Protein AF-A0A2L2Z3N0-F1 (afdb_monomer)

Mean predicted aligned error: 20.3 Å

Radius of gyration: 31.21 Å; Cα contacts (8 Å, |Δi|>4): 22; chains: 1; bounding box: 72×67×54 Å

Organism: Parasteatoda tepidariorum (NCBI:txid114398)

Solvent-accessible surface area (backbone atoms only — not comparable to full-atom values): 7696 Å² total; per-residue (Å²): 135,85,81,82,74,94,76,74,84,79,90,73,79,87,69,79,79,76,77,76,74,84,74,87,74,87,84,87,86,77,82,77,71,84,67,74,69,73,74,76,87,56,56,51,78,52,94,83,48,70,78,88,47,53,78,65,57,48,50,52,50,31,50,50,36,51,76,43,33,66,70,72,41,90,89,29,76,77,75,75,86,74,84,83,76,75,89,59,79,91,61,72,81,89,78,72,78,74,85,82,78,72,82,84,128

Structure (mmCIF, N/CA/C/O backbone):
data_AF-A0A2L2Z3N0-F1
#
_entry.id   AF-A0A2L2Z3N0-F1
#
loop_
_atom_site.group_PDB
_atom_site.id
_atom_site.type_symbol
_atom_site.label_atom_id
_atom_site.label_alt_id
_atom_site.label_comp_id
_atom_site.label_asym_id
_atom_site.label_entity_id
_atom_site.label_seq_id
_atom_site.pdbx_PDB_ins_code
_atom_site.Cartn_x
_atom_site.Cartn_y
_atom_site.Cartn_z
_atom_site.occupancy
_atom_site.B_iso_or_equiv
_atom_site.auth_seq_id
_atom_site.auth_comp_id
_atom_site.auth_asym_id
_atom_site.auth_atom_id
_atom_site.pdbx_PDB_model_num
ATOM 1 N N . PRO A 1 1 ? 46.199 55.803 -23.885 1.00 45.00 1 PRO A N 1
ATOM 2 C CA . PRO A 1 1 ? 45.160 54.756 -23.780 1.00 45.00 1 PRO A CA 1
ATOM 3 C C . PRO A 1 1 ? 45.649 53.712 -22.781 1.00 45.00 1 PRO A C 1
ATOM 5 O O . PRO A 1 1 ? 46.544 52.937 -23.104 1.00 45.00 1 PRO A O 1
ATOM 8 N N . GLU A 1 2 ? 45.143 53.816 -21.553 1.00 44.41 2 GLU A N 1
ATOM 9 C CA . GLU A 1 2 ? 45.211 52.781 -20.522 1.00 44.41 2 GLU A CA 1
ATOM 10 C C . GLU A 1 2 ? 44.486 51.516 -20.987 1.00 44.41 2 GLU A C 1
ATOM 12 O O . GLU A 1 2 ? 43.431 51.589 -21.620 1.00 44.41 2 GLU A O 1
ATOM 17 N N . ALA A 1 3 ? 45.024 50.368 -20.595 1.00 48.84 3 ALA A N 1
ATOM 18 C CA . ALA A 1 3 ? 44.217 49.229 -20.197 1.00 48.84 3 ALA A CA 1
ATOM 19 C C . ALA A 1 3 ? 44.811 48.749 -18.867 1.00 48.84 3 ALA A C 1
ATOM 21 O O . ALA A 1 3 ? 45.802 48.024 -18.846 1.00 48.84 3 ALA A O 1
ATOM 22 N N . GLU A 1 4 ? 44.265 49.280 -17.776 1.00 49.81 4 GLU A N 1
ATOM 23 C CA . GLU A 1 4 ? 44.467 48.792 -16.411 1.00 49.81 4 GLU A CA 1
ATOM 24 C C . GLU A 1 4 ? 44.012 47.324 -16.346 1.00 49.81 4 GLU A C 1
ATOM 26 O O . GLU A 1 4 ? 42.894 47.003 -16.759 1.00 49.81 4 GLU A O 1
ATOM 31 N N . ASP A 1 5 ? 44.877 46.433 -15.863 1.00 53.44 5 ASP A N 1
ATOM 32 C CA . ASP A 1 5 ? 44.541 45.031 -15.606 1.00 53.44 5 ASP A CA 1
ATOM 33 C C . ASP A 1 5 ? 43.823 44.947 -14.240 1.00 53.44 5 ASP A C 1
ATOM 35 O O . ASP A 1 5 ? 44.417 45.308 -13.220 1.00 53.44 5 ASP A O 1
ATOM 39 N N . PRO A 1 6 ? 42.540 44.541 -14.171 1.00 54.25 6 PRO A N 1
ATOM 40 C CA . PRO A 1 6 ? 41.687 44.766 -12.999 1.00 54.25 6 PRO A CA 1
ATOM 41 C C . PRO A 1 6 ? 41.918 43.822 -11.806 1.00 54.25 6 PRO A C 1
ATOM 43 O O . PRO A 1 6 ? 41.073 43.762 -10.914 1.00 54.25 6 PRO A O 1
ATOM 46 N N . PHE A 1 7 ? 43.032 43.091 -11.740 1.00 51.28 7 PHE A N 1
ATOM 47 C CA . PHE A 1 7 ? 43.302 42.173 -10.627 1.00 51.28 7 PHE A CA 1
ATOM 48 C C . PHE A 1 7 ? 44.714 42.343 -10.065 1.00 51.28 7 PHE A C 1
ATOM 50 O O . PHE A 1 7 ? 45.514 41.412 -10.008 1.00 51.28 7 PHE A O 1
ATOM 57 N N . SER A 1 8 ? 45.001 43.561 -9.606 1.00 51.62 8 SER A N 1
ATOM 58 C CA . SER A 1 8 ? 46.082 43.835 -8.663 1.00 51.62 8 SER A CA 1
ATOM 59 C C . SER A 1 8 ? 45.863 43.090 -7.339 1.00 51.62 8 SER A C 1
ATOM 61 O O . SER A 1 8 ? 44.756 43.073 -6.800 1.00 51.62 8 SER A O 1
ATOM 63 N N . GLU A 1 9 ? 46.953 42.505 -6.845 1.00 53.22 9 GLU A N 1
ATOM 64 C CA . GLU A 1 9 ? 47.169 41.853 -5.550 1.00 53.22 9 GLU A CA 1
ATOM 65 C C . GLU A 1 9 ? 46.149 42.172 -4.443 1.00 53.22 9 GLU A C 1
ATOM 67 O O . GLU A 1 9 ? 46.066 43.290 -3.938 1.00 53.22 9 GLU A O 1
ATOM 72 N N . VAL A 1 10 ? 45.480 41.128 -3.949 1.00 46.22 10 VAL A N 1
ATOM 73 C CA . VAL A 1 10 ? 45.030 41.091 -2.556 1.00 46.22 10 VAL A CA 1
ATOM 74 C C . VAL A 1 10 ? 45.923 40.094 -1.831 1.00 46.22 10 VAL A C 1
ATOM 76 O O . VAL A 1 10 ? 45.775 38.878 -1.957 1.00 46.22 10 VAL A O 1
ATOM 79 N N . THR A 1 11 ? 46.882 40.626 -1.077 1.00 55.53 11 THR A N 1
ATOM 80 C CA . THR A 1 11 ? 47.651 39.873 -0.091 1.00 55.53 11 THR A CA 1
ATOM 81 C C . THR A 1 11 ? 46.695 39.387 0.994 1.00 55.53 11 THR A C 1
ATOM 83 O O . THR A 1 11 ? 46.259 40.177 1.829 1.00 55.53 11 THR A O 1
ATOM 86 N N . ASN A 1 12 ? 46.362 38.097 0.991 1.00 46.16 12 ASN A N 1
ATOM 87 C CA . ASN A 1 12 ? 45.654 37.467 2.099 1.00 46.16 12 ASN A CA 1
ATOM 88 C C . ASN A 1 12 ? 46.582 36.470 2.785 1.00 46.16 12 ASN A C 1
ATOM 90 O O . ASN A 1 12 ? 46.792 35.337 2.363 1.00 46.16 12 ASN A O 1
ATOM 94 N N . ASN A 1 13 ? 47.164 36.996 3.848 1.00 44.88 13 ASN A N 1
ATOM 95 C CA . ASN A 1 13 ? 47.816 36.383 4.987 1.00 44.88 13 ASN A CA 1
ATOM 96 C C . ASN A 1 13 ? 47.294 34.953 5.203 1.00 44.88 13 ASN A C 1
ATOM 98 O O . ASN A 1 13 ? 46.112 34.748 5.491 1.00 44.88 13 ASN A O 1
ATOM 102 N N . ALA A 1 14 ? 48.184 33.970 5.075 1.00 45.88 14 ALA A N 1
ATOM 103 C CA . ALA A 1 14 ? 47.889 32.577 5.361 1.00 45.88 14 ALA A CA 1
ATOM 104 C C . ALA A 1 14 ? 47.433 32.430 6.821 1.00 45.88 14 ALA A C 1
ATOM 106 O O . ALA A 1 14 ? 48.238 32.483 7.749 1.00 45.88 14 ALA A O 1
ATOM 107 N N . THR A 1 15 ? 46.131 32.242 7.019 1.00 50.06 15 THR A N 1
ATOM 108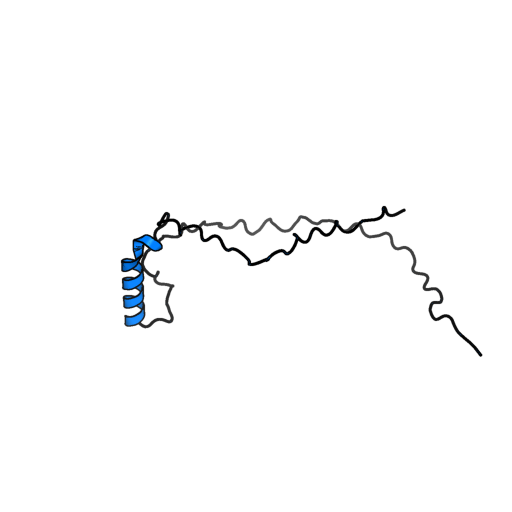 C CA . THR A 1 15 ? 45.600 31.678 8.261 1.00 50.06 15 THR A CA 1
ATOM 109 C C . THR A 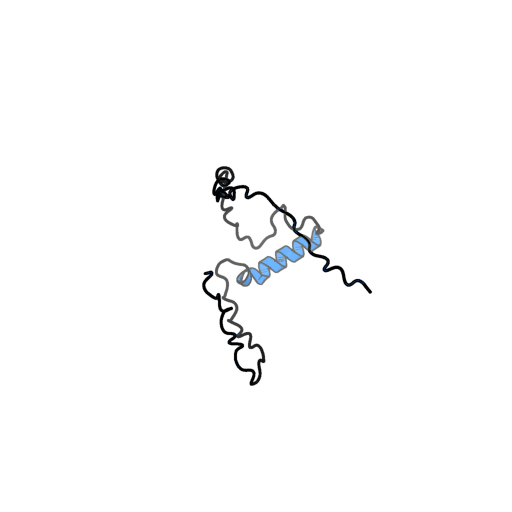1 15 ? 45.630 30.161 8.075 1.00 50.06 15 THR A C 1
ATOM 111 O O . THR A 1 15 ? 45.118 29.692 7.053 1.00 50.06 15 THR A O 1
ATOM 114 N N . PRO A 1 16 ? 46.263 29.376 8.967 1.00 45.53 16 PRO A N 1
ATOM 115 C CA . PRO A 1 16 ? 46.261 27.925 8.841 1.00 45.53 16 PRO A CA 1
ATOM 116 C C . PRO A 1 16 ? 44.818 27.438 8.793 1.00 45.53 16 PRO A C 1
ATOM 118 O O . PRO A 1 16 ? 44.011 27.852 9.623 1.00 45.53 16 PRO A O 1
ATOM 121 N N . ALA A 1 17 ? 44.498 26.598 7.807 1.00 47.81 17 ALA A N 1
ATOM 122 C CA . ALA A 1 17 ? 43.198 25.962 7.709 1.00 47.81 17 ALA A CA 1
ATOM 123 C C . ALA A 1 17 ? 42.871 25.323 9.063 1.00 47.81 17 ALA A C 1
ATOM 125 O O . ALA A 1 17 ? 43.549 24.382 9.488 1.00 47.81 17 ALA A O 1
ATOM 126 N N . GLU A 1 18 ? 41.868 25.869 9.753 1.00 44.69 18 GLU A N 1
ATOM 127 C CA . GLU A 1 18 ? 41.260 25.188 10.879 1.00 44.69 18 GLU A CA 1
ATOM 128 C C . GLU A 1 18 ? 40.846 23.810 10.377 1.00 44.69 18 GLU A C 1
ATOM 130 O O . GLU A 1 18 ? 40.041 23.659 9.455 1.00 44.69 18 GLU A O 1
ATOM 135 N N . SER A 1 19 ? 41.482 22.800 10.962 1.00 45.62 19 SER A N 1
ATOM 136 C CA . SER A 1 19 ? 41.035 21.421 10.931 1.00 45.62 19 SER A CA 1
ATOM 137 C C . SER A 1 19 ? 39.552 21.438 11.274 1.00 45.62 19 SER A C 1
ATOM 139 O O . SER A 1 19 ?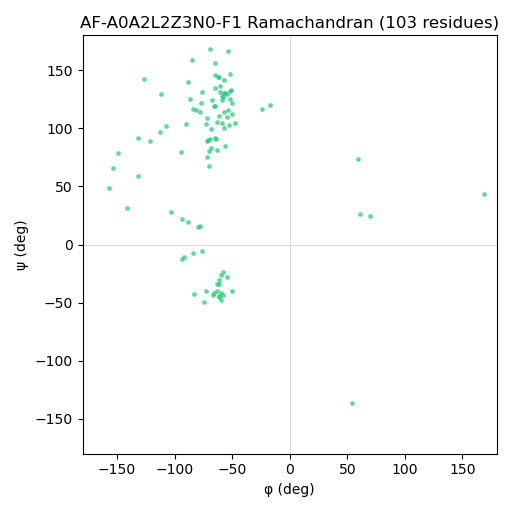 39.211 21.624 12.439 1.00 45.62 19 SER A O 1
ATOM 141 N N . PHE A 1 20 ? 38.679 21.253 10.284 1.00 51.38 20 PHE A N 1
ATOM 142 C CA . PHE A 1 20 ? 37.277 20.987 10.555 1.00 51.38 20 PHE A CA 1
ATOM 143 C C . PHE A 1 20 ? 37.230 19.685 11.345 1.00 51.38 20 PHE A C 1
ATOM 145 O O . PHE A 1 20 ? 37.546 18.628 10.784 1.00 51.38 20 PHE A O 1
ATOM 152 N N . PRO A 1 21 ? 36.871 19.712 12.638 1.00 42.88 21 PRO A N 1
ATOM 153 C CA . PRO A 1 21 ? 36.599 18.466 13.304 1.00 42.88 21 PRO A CA 1
ATOM 154 C C . PRO A 1 21 ? 35.358 17.912 12.602 1.00 42.88 21 PRO A C 1
ATOM 156 O O . PRO A 1 21 ? 34.301 18.544 12.596 1.00 42.88 21 PRO A O 1
ATOM 159 N N . LEU A 1 22 ? 35.472 16.734 11.984 1.00 47.53 22 LEU A N 1
ATOM 160 C CA . LEU A 1 22 ? 34.295 15.903 11.762 1.00 47.53 22 LEU A CA 1
ATOM 161 C C . LEU A 1 22 ? 33.782 15.526 13.153 1.00 47.53 22 LEU A C 1
ATOM 163 O O . LEU A 1 22 ? 34.089 14.458 13.678 1.00 47.53 22 LEU A O 1
ATOM 167 N N . GLN A 1 23 ? 33.040 16.445 13.768 1.00 50.97 23 GLN A N 1
ATOM 168 C CA . GLN A 1 23 ? 32.285 16.227 14.987 1.00 50.97 23 GLN A CA 1
ATOM 169 C C . GLN A 1 23 ? 31.158 15.265 14.627 1.00 50.97 23 GLN A C 1
ATOM 171 O O . GLN A 1 23 ? 30.027 15.651 14.348 1.00 50.97 23 GLN A O 1
ATOM 176 N N . ARG A 1 24 ? 31.477 13.969 14.615 1.00 60.44 24 ARG A N 1
ATOM 177 C CA . ARG A 1 24 ? 30.489 12.940 14.922 1.00 60.44 24 ARG A CA 1
ATOM 178 C C . ARG A 1 24 ? 30.214 13.017 16.415 1.00 60.44 24 ARG A C 1
ATOM 180 O O . ARG A 1 24 ? 30.707 12.195 17.173 1.00 60.44 24 ARG A O 1
ATOM 187 N N . GLU A 1 25 ? 29.454 14.022 16.822 1.00 52.44 25 GLU A N 1
ATOM 188 C CA . GLU A 1 25 ? 28.937 14.088 18.183 1.00 52.44 25 GLU A CA 1
ATOM 189 C C . GLU A 1 25 ? 27.637 14.890 18.229 1.00 52.44 25 GLU A C 1
ATOM 191 O O . GLU A 1 25 ? 27.577 15.960 18.810 1.00 52.44 25 GLU A O 1
ATOM 196 N N . VAL A 1 26 ? 26.584 14.367 17.592 1.00 45.28 26 VAL A N 1
ATOM 197 C CA . VAL A 1 26 ? 25.202 14.553 18.063 1.00 45.28 26 VAL A CA 1
ATOM 198 C C . VAL A 1 26 ? 24.391 13.320 17.661 1.00 45.28 26 VAL A C 1
ATOM 200 O O . VAL A 1 26 ? 23.672 13.342 16.672 1.00 45.28 26 VAL A O 1
ATOM 203 N N . THR A 1 27 ? 24.514 12.222 18.406 1.00 47.00 27 THR A N 1
ATOM 204 C CA . THR A 1 27 ? 23.459 11.188 18.463 1.00 47.00 27 THR A CA 1
ATOM 205 C C . THR A 1 27 ? 23.573 10.377 19.756 1.00 47.00 27 THR A C 1
ATOM 207 O O . THR A 1 27 ? 23.527 9.156 19.757 1.00 47.00 27 THR A O 1
ATOM 210 N N . GLU A 1 28 ? 23.688 11.057 20.891 1.00 57.31 28 GLU A N 1
ATOM 211 C CA . GLU A 1 28 ? 23.181 10.516 22.152 1.00 57.31 28 GLU A CA 1
ATOM 212 C C . GLU A 1 28 ? 22.158 11.511 22.676 1.00 57.31 28 GLU A C 1
ATOM 214 O O . GLU A 1 28 ? 22.532 12.469 23.338 1.00 57.31 28 GLU A O 1
ATOM 219 N N . GLN A 1 29 ? 20.892 11.331 22.277 1.00 47.06 29 GLN A N 1
ATOM 220 C CA . GLN A 1 29 ? 19.674 11.740 23.011 1.00 47.06 29 GLN A CA 1
ATOM 221 C C . GLN A 1 29 ? 18.408 11.621 22.139 1.00 47.06 29 GLN A C 1
ATOM 223 O O . GLN A 1 29 ? 17.548 12.485 22.151 1.00 47.06 29 GLN A O 1
ATOM 228 N N . PHE A 1 30 ? 18.253 10.535 21.377 1.00 50.25 30 PHE A N 1
ATOM 229 C CA . PHE A 1 30 ? 16.932 10.119 20.866 1.00 50.25 30 PHE A CA 1
ATOM 230 C C . PHE A 1 30 ? 16.784 8.594 20.905 1.00 50.25 30 PHE A C 1
ATOM 232 O O . PHE A 1 30 ? 16.120 7.990 20.070 1.00 50.25 30 PHE A O 1
ATOM 239 N N . ALA A 1 31 ? 17.426 7.958 21.886 1.00 47.00 31 ALA A N 1
ATOM 240 C CA . ALA A 1 31 ? 17.176 6.561 22.223 1.00 47.00 31 ALA A CA 1
ATOM 241 C C . ALA A 1 31 ? 16.128 6.434 23.341 1.00 47.00 31 ALA A C 1
ATOM 243 O O . ALA A 1 31 ? 16.090 5.412 24.020 1.00 47.00 31 ALA A O 1
ATOM 244 N N . ASP A 1 32 ? 15.286 7.456 23.543 1.00 43.66 32 ASP A N 1
ATOM 245 C CA . ASP A 1 32 ? 14.108 7.313 24.388 1.00 43.66 32 ASP A CA 1
ATOM 246 C C . ASP A 1 32 ? 12.941 6.849 23.512 1.00 43.66 32 ASP A C 1
ATOM 248 O O . ASP A 1 32 ? 12.391 7.584 22.692 1.00 43.66 32 ASP A O 1
ATOM 252 N N . SER A 1 33 ? 12.656 5.559 23.654 1.00 49.09 33 SER A N 1
ATOM 253 C CA . SER A 1 33 ? 11.546 4.824 23.065 1.00 49.09 33 SER A CA 1
ATOM 254 C C . SER A 1 33 ? 11.473 4.813 21.531 1.00 49.09 33 SER A C 1
ATOM 256 O O . SER A 1 33 ? 10.527 5.305 20.915 1.00 49.09 33 SER A O 1
ATOM 258 N N . VAL A 1 34 ? 12.367 4.041 20.897 1.00 50.06 34 VAL A N 1
ATOM 259 C CA . VAL A 1 34 ? 11.917 3.213 19.762 1.00 50.06 34 VAL A CA 1
ATOM 260 C C . VAL A 1 34 ? 11.032 2.108 20.347 1.00 50.06 34 VAL A C 1
ATOM 262 O O . VAL A 1 34 ? 11.363 0.923 20.347 1.00 50.06 34 VAL A O 1
ATOM 265 N N . GLU A 1 35 ? 9.872 2.501 20.869 1.00 50.00 35 GLU A N 1
ATOM 266 C CA . GLU A 1 35 ? 8.728 1.620 20.867 1.00 50.00 35 GLU A CA 1
ATOM 267 C C . GLU A 1 35 ? 8.426 1.457 19.383 1.00 50.00 35 GLU A C 1
ATOM 269 O O . GLU A 1 35 ? 7.772 2.286 18.746 1.00 50.00 35 GLU A O 1
ATOM 274 N N . THR A 1 36 ? 9.017 0.414 18.793 1.00 48.25 36 THR A N 1
ATOM 275 C CA . THR A 1 36 ? 8.490 -0.187 17.578 1.00 48.25 36 THR A CA 1
ATOM 276 C C . THR A 1 36 ? 7.066 -0.565 17.940 1.00 48.25 36 THR A C 1
ATOM 278 O O . THR A 1 36 ? 6.793 -1.653 18.443 1.00 48.25 36 THR A O 1
ATOM 281 N N . SER A 1 37 ? 6.162 0.408 17.807 1.00 50.84 37 SER A N 1
ATOM 282 C CA . SER A 1 37 ? 4.741 0.215 17.968 1.00 50.84 37 SER A CA 1
ATOM 283 C C . SER A 1 37 ? 4.437 -0.858 16.954 1.00 50.84 37 SER A C 1
ATOM 285 O O . SER A 1 37 ? 4.466 -0.639 15.744 1.00 50.84 37 SER A O 1
ATOM 287 N N . LYS A 1 38 ? 4.331 -2.088 17.452 1.00 51.38 38 LYS A N 1
ATOM 288 C CA . LYS A 1 38 ? 3.934 -3.233 16.667 1.00 51.38 38 LYS A CA 1
ATOM 289 C C . LYS A 1 38 ? 2.644 -2.778 16.025 1.00 51.38 38 LYS A C 1
ATOM 291 O O . LYS A 1 38 ? 1.644 -2.656 16.736 1.00 51.38 38 LYS A O 1
ATOM 296 N N . ALA A 1 39 ? 2.709 -2.423 14.741 1.00 54.56 39 ALA A N 1
ATOM 297 C CA . ALA A 1 39 ? 1.563 -1.931 14.014 1.00 54.56 39 ALA A CA 1
ATOM 298 C C . ALA A 1 39 ? 0.509 -3.011 14.210 1.00 54.56 39 ALA A C 1
ATOM 300 O O . ALA A 1 39 ? 0.694 -4.166 13.815 1.00 54.56 39 ALA A O 1
ATOM 301 N N . LYS A 1 40 ? -0.526 -2.690 14.991 1.00 58.69 40 LYS A N 1
ATOM 302 C CA . LYS A 1 40 ? -1.648 -3.592 15.186 1.00 58.69 40 LYS A CA 1
ATOM 303 C C . LYS A 1 40 ? -2.350 -3.559 13.847 1.00 58.69 40 LYS A C 1
ATOM 305 O O . LY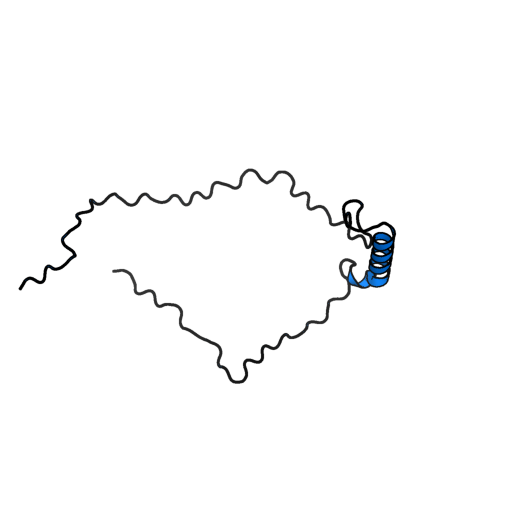S A 1 40 ? -3.144 -2.657 13.604 1.00 58.69 40 LYS A O 1
ATOM 310 N N . ASN A 1 41 ? -1.944 -4.468 12.966 1.00 66.56 41 ASN A N 1
ATOM 311 C CA . ASN A 1 41 ? -2.466 -4.599 11.618 1.00 66.56 41 ASN A CA 1
ATOM 312 C C . ASN A 1 41 ? -3.938 -4.977 11.759 1.00 66.56 41 ASN A C 1
ATOM 314 O O . ASN A 1 41 ? -4.288 -6.133 11.979 1.00 66.56 41 ASN A O 1
ATOM 318 N N . SER A 1 42 ? -4.762 -3.942 11.793 1.00 71.50 42 SER A N 1
ATOM 319 C CA . SER A 1 42 ? -6.189 -3.981 12.037 1.00 71.50 42 SER A CA 1
ATOM 320 C C . SER A 1 42 ? -6.839 -3.582 10.734 1.00 71.50 42 SER A C 1
ATOM 322 O O . SER A 1 42 ? -6.512 -2.542 10.169 1.00 71.50 42 SER A O 1
ATOM 324 N N . THR A 1 43 ? -7.793 -4.378 10.280 1.00 79.75 43 THR A N 1
ATOM 325 C CA . THR A 1 43 ? -8.628 -4.079 9.111 1.00 79.75 43 THR A CA 1
ATOM 326 C C . THR A 1 43 ? -9.755 -3.100 9.437 1.00 79.75 43 THR A C 1
ATOM 328 O O . THR A 1 43 ? -10.679 -2.899 8.658 1.00 79.75 43 THR A O 1
ATOM 331 N N . PHE A 1 44 ? -9.641 -2.434 10.587 1.00 88.81 44 PHE A N 1
ATOM 332 C CA . PHE A 1 44 ? -10.504 -1.359 11.042 1.00 88.81 44 PHE A CA 1
ATOM 333 C C . PHE A 1 44 ? -9.685 -0.130 11.403 1.00 88.81 44 PHE A C 1
ATOM 335 O O . PHE A 1 44 ? -8.637 -0.240 12.049 1.00 88.81 44 PHE A O 1
ATOM 342 N N . LEU A 1 45 ? -10.245 1.033 11.073 1.00 90.12 45 LEU A N 1
ATOM 343 C CA . LEU A 1 45 ? -9.718 2.330 11.463 1.00 90.12 45 LEU A CA 1
ATOM 344 C C . LEU A 1 45 ? -9.635 2.440 12.984 1.00 90.12 45 LEU A C 1
ATOM 346 O O . LEU A 1 45 ? -10.639 2.291 13.697 1.00 90.12 45 LEU A O 1
ATOM 350 N N . GLN A 1 46 ? -8.460 2.812 13.472 1.00 90.69 46 GLN A N 1
ATOM 351 C CA . GLN A 1 46 ? -8.226 3.103 14.877 1.00 90.69 46 GLN A CA 1
ATOM 352 C C . GLN A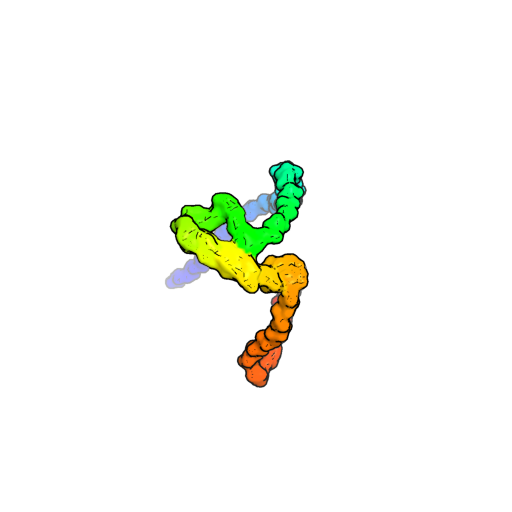 1 46 ? -9.022 4.338 15.318 1.00 90.69 46 GLN A C 1
ATOM 354 O O . GLN A 1 46 ? -9.347 5.201 14.493 1.00 90.69 46 GLN A O 1
ATOM 359 N N . PRO A 1 47 ? -9.329 4.492 16.619 1.00 88.94 47 PRO A N 1
ATOM 360 C CA . PRO A 1 47 ? -10.137 5.611 17.115 1.00 88.94 47 PRO A CA 1
ATOM 361 C C . PRO A 1 47 ? -9.610 7.003 16.732 1.00 88.94 47 PRO A C 1
ATOM 363 O O . PRO A 1 47 ? -10.386 7.947 16.619 1.00 88.94 47 PRO A O 1
ATOM 366 N N . HIS A 1 48 ? -8.297 7.137 16.526 1.00 90.81 48 HIS A N 1
ATOM 367 C CA . HIS A 1 48 ? -7.649 8.396 16.160 1.00 90.81 48 HIS A CA 1
ATOM 368 C C . HIS A 1 48 ? -7.508 8.615 14.641 1.00 90.81 48 HIS A C 1
ATOM 370 O O . HIS A 1 48 ? -7.186 9.727 14.226 1.00 90.81 48 HIS A O 1
ATOM 376 N N . GLU A 1 49 ? -7.758 7.598 13.818 1.00 91.25 49 GLU A N 1
ATOM 377 C CA . GLU A 1 49 ? -7.737 7.687 12.355 1.00 91.25 49 GLU A CA 1
ATOM 378 C C . GLU A 1 49 ? -9.087 8.179 11.829 1.00 91.25 49 GLU A C 1
ATOM 380 O O . GLU A 1 49 ? -10.101 8.063 12.513 1.00 91.25 49 GLU A O 1
ATOM 385 N N . GLY A 1 50 ? -9.143 8.731 10.614 1.00 90.25 50 GLY A N 1
ATOM 386 C CA . GLY A 1 50 ? -10.416 9.094 9.977 1.00 90.25 50 GLY A CA 1
ATOM 387 C C . GLY A 1 50 ? -11.251 10.138 10.735 1.00 90.25 50 GLY A C 1
ATOM 388 O O . GLY A 1 50 ? -12.468 10.156 10.577 1.00 90.25 50 GLY A O 1
ATOM 389 N N . LYS A 1 51 ? -10.628 11.006 11.549 1.00 94.44 51 LYS A N 1
ATOM 390 C CA . LYS A 1 51 ? -11.307 12.071 12.324 1.00 94.44 51 LYS A CA 1
ATOM 391 C C . LYS A 1 51 ? -12.115 13.054 11.466 1.00 94.44 51 LYS A C 1
ATOM 393 O O . LYS A 1 51 ? -13.039 13.677 11.968 1.00 94.44 51 LYS A O 1
ATOM 398 N N . ASN A 1 52 ? -11.768 13.177 10.185 1.00 95.31 52 ASN A N 1
ATOM 399 C CA . ASN A 1 52 ? -12.467 14.030 9.218 1.00 95.31 52 ASN A CA 1
ATOM 400 C C . ASN A 1 52 ? -13.695 13.355 8.581 1.00 95.31 52 ASN A C 1
ATOM 402 O O . ASN A 1 52 ? -14.424 13.999 7.833 1.00 95.31 52 ASN A O 1
ATOM 406 N N . LEU A 1 53 ? -13.913 12.060 8.830 1.00 96.00 53 LEU A N 1
ATOM 407 C CA . LEU A 1 53 ? -15.039 11.317 8.275 1.00 96.00 53 LEU A CA 1
ATOM 408 C C . LEU A 1 53 ? -16.248 11.441 9.194 1.00 96.00 53 LEU A C 1
ATOM 410 O O . LEU A 1 53 ? -16.137 11.319 10.415 1.00 96.00 53 LEU A O 1
ATOM 414 N N . ASN A 1 54 ? -17.428 11.597 8.603 1.00 96.50 54 ASN A N 1
ATOM 415 C CA . ASN A 1 54 ? -18.658 11.426 9.363 1.00 96.50 54 ASN A CA 1
ATOM 416 C C . ASN A 1 54 ? -18.866 9.943 9.742 1.00 96.50 54 ASN A C 1
ATOM 418 O O . ASN A 1 54 ? -18.205 9.032 9.234 1.00 96.50 54 ASN A O 1
ATOM 422 N N . SER A 1 55 ? -19.816 9.680 10.641 1.00 95.06 55 SER A N 1
ATOM 423 C CA . SER A 1 55 ? -20.067 8.333 11.173 1.00 95.06 55 SER A CA 1
ATOM 424 C C . SER A 1 55 ? -20.482 7.309 10.109 1.00 95.06 55 SER A C 1
ATOM 426 O O . SER A 1 55 ? -20.178 6.123 10.247 1.00 95.06 55 SER A O 1
ATOM 428 N N . ASN A 1 56 ? -21.164 7.742 9.046 1.00 97.50 56 ASN A N 1
ATOM 429 C CA . ASN A 1 56 ? -21.565 6.874 7.944 1.00 97.50 56 ASN A CA 1
ATOM 430 C C . ASN A 1 56 ? -20.360 6.520 7.059 1.00 97.50 56 ASN A C 1
ATOM 432 O O . ASN A 1 56 ? -20.089 5.340 6.852 1.00 97.50 56 ASN A O 1
ATOM 436 N N . GLN A 1 57 ? -19.579 7.522 6.651 1.00 97.00 57 GLN A N 1
ATOM 437 C CA . GLN A 1 57 ? -18.353 7.351 5.865 1.00 97.00 57 GLN A CA 1
ATOM 438 C C . GLN A 1 57 ? -17.344 6.455 6.579 1.00 97.00 57 GLN A C 1
ATOM 440 O O . GLN A 1 57 ? -16.776 5.549 5.975 1.00 97.00 57 GLN A O 1
ATOM 445 N N . ARG A 1 58 ? -17.158 6.658 7.888 1.00 96.12 58 ARG A N 1
ATOM 446 C CA . ARG A 1 58 ? -16.277 5.811 8.693 1.00 96.12 58 ARG A CA 1
ATOM 447 C C . ARG A 1 58 ? -16.726 4.348 8.670 1.00 96.12 58 ARG A C 1
ATOM 449 O O . ARG A 1 58 ? -15.898 3.451 8.558 1.00 96.12 58 ARG A O 1
ATOM 456 N N . ARG A 1 59 ? -18.035 4.101 8.768 1.00 95.38 59 ARG A N 1
ATOM 457 C CA . ARG A 1 59 ? -18.605 2.748 8.726 1.00 95.38 59 ARG A CA 1
ATOM 458 C C . ARG A 1 59 ? -18.421 2.101 7.356 1.00 95.38 59 ARG A C 1
ATOM 460 O O . ARG A 1 59 ? -18.038 0.941 7.301 1.00 95.38 59 ARG A O 1
ATOM 467 N N . GLN A 1 60 ? -18.660 2.850 6.281 1.00 96.81 60 GLN A N 1
ATOM 468 C CA . GLN A 1 60 ? -18.443 2.384 4.910 1.00 96.81 60 GLN A CA 1
ATOM 469 C C . GLN A 1 60 ? -16.973 2.041 4.658 1.00 96.81 60 GLN A C 1
ATOM 471 O O . GLN A 1 60 ? -16.684 0.986 4.107 1.00 96.81 60 GLN A O 1
ATOM 476 N N . LEU A 1 61 ? -16.044 2.886 5.114 1.00 94.94 61 LEU A N 1
ATOM 477 C CA . LEU A 1 61 ? -14.614 2.630 4.967 1.00 94.94 61 LEU A CA 1
ATOM 478 C C . LEU A 1 61 ? -14.170 1.401 5.769 1.00 94.94 61 LEU A C 1
ATOM 480 O O . LEU A 1 61 ? -13.428 0.578 5.254 1.00 94.94 61 LEU A O 1
ATOM 484 N N . ASN A 1 62 ? -14.668 1.225 6.993 1.00 93.38 62 ASN A N 1
ATOM 485 C CA . ASN A 1 62 ? -14.407 0.007 7.764 1.00 93.38 62 ASN A CA 1
ATOM 486 C C . ASN A 1 62 ? -14.973 -1.252 7.093 1.00 93.38 62 ASN A C 1
ATOM 488 O O . ASN A 1 62 ? -14.313 -2.284 7.106 1.00 93.38 62 ASN A O 1
ATOM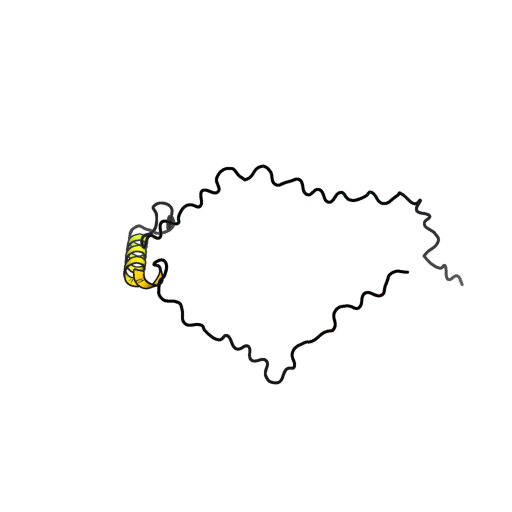 492 N N . ALA A 1 63 ? -16.168 -1.177 6.499 1.00 94.38 63 ALA A N 1
ATOM 493 C CA . ALA A 1 63 ? -16.722 -2.291 5.732 1.00 94.38 63 ALA A CA 1
ATOM 494 C C . ALA A 1 63 ? -15.825 -2.629 4.531 1.00 94.38 63 ALA A C 1
ATOM 496 O O . ALA A 1 63 ? -15.460 -3.783 4.356 1.00 94.38 63 ALA A O 1
ATOM 497 N N . LEU A 1 64 ? -15.370 -1.615 3.788 1.00 94.25 64 LEU A N 1
ATOM 498 C CA . LEU A 1 64 ? -14.451 -1.788 2.664 1.00 94.25 64 LEU A 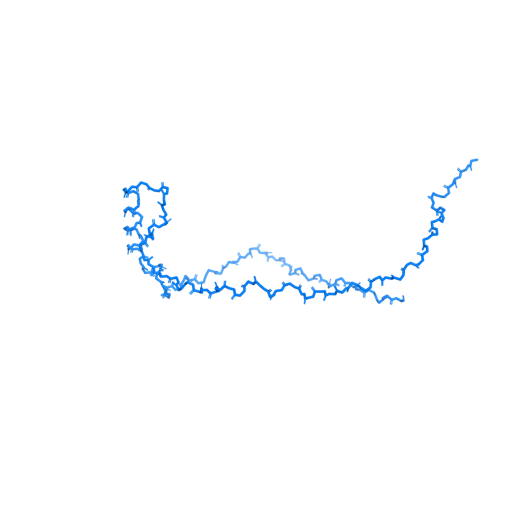CA 1
ATOM 499 C C . LEU A 1 64 ? -13.123 -2.435 3.090 1.00 94.25 64 LEU A C 1
ATOM 501 O O . LEU A 1 64 ? -12.663 -3.379 2.457 1.00 94.25 64 LEU A O 1
ATOM 505 N N . LEU A 1 65 ? -12.501 -1.945 4.163 1.00 91.25 65 LEU A N 1
ATOM 506 C CA . LEU A 1 65 ? -11.245 -2.509 4.667 1.00 91.25 65 LEU A CA 1
ATOM 507 C C . LEU A 1 65 ? -11.406 -3.973 5.103 1.00 91.25 65 LEU A C 1
ATOM 509 O O . LEU A 1 65 ? -10.489 -4.770 4.915 1.00 91.25 65 LEU A O 1
ATOM 513 N N . ASN A 1 66 ? -12.576 -4.327 5.638 1.00 90.50 66 ASN A N 1
ATOM 514 C CA . ASN A 1 66 ? -12.914 -5.697 6.000 1.00 90.50 66 ASN A CA 1
ATOM 515 C C . ASN A 1 66 ? -13.182 -6.582 4.768 1.00 90.50 66 ASN A C 1
ATOM 517 O O . ASN A 1 66 ? -12.730 -7.719 4.727 1.00 90.50 66 ASN A O 1
ATOM 521 N N . ASP A 1 67 ? -13.857 -6.070 3.738 1.00 92.56 67 ASP A N 1
ATOM 522 C CA . ASP A 1 67 ? -14.107 -6.817 2.495 1.00 92.56 67 ASP A CA 1
ATOM 523 C C . ASP A 1 67 ? -12.796 -7.156 1.760 1.00 92.56 67 ASP A C 1
ATOM 525 O O . ASP A 1 67 ? -12.645 -8.228 1.170 1.00 92.56 67 ASP A O 1
ATOM 529 N N . TYR A 1 68 ? -11.808 -6.261 1.844 1.00 88.62 68 TYR A N 1
ATOM 530 C CA . TYR A 1 68 ? -10.489 -6.416 1.228 1.00 88.62 68 TYR A CA 1
ATOM 531 C C . TYR A 1 68 ? -9.396 -6.818 2.230 1.00 88.62 68 TYR A C 1
ATOM 533 O O . TYR A 1 68 ? -8.214 -6.552 2.004 1.00 88.62 68 TYR A O 1
ATOM 541 N N . GLU A 1 69 ? -9.765 -7.512 3.313 1.00 86.75 69 GLU A N 1
ATOM 542 C CA . GLU A 1 69 ? -8.832 -7.950 4.363 1.00 86.75 69 GLU A CA 1
ATOM 543 C C . GLU A 1 69 ? -7.605 -8.679 3.794 1.00 86.75 69 GLU A C 1
ATOM 545 O O . GLU A 1 69 ? -6.473 -8.462 4.222 1.00 86.75 69 GLU A O 1
ATOM 550 N N . HIS A 1 70 ? -7.824 -9.513 2.774 1.00 83.31 70 HIS A N 1
ATOM 551 C CA . HIS A 1 70 ? -6.794 -10.309 2.108 1.00 83.31 70 HIS A CA 1
ATOM 552 C C . HIS A 1 70 ? -5.664 -9.479 1.473 1.00 83.31 70 HIS A C 1
ATOM 554 O O . HIS A 1 70 ? -4.547 -9.986 1.370 1.00 83.31 70 HIS A O 1
ATOM 560 N N . ILE A 1 71 ? -5.938 -8.224 1.093 1.00 82.94 71 ILE A N 1
ATOM 561 C CA . ILE A 1 71 ? -4.962 -7.285 0.518 1.00 82.94 71 ILE A CA 1
ATOM 562 C C . ILE A 1 71 ? -4.155 -6.601 1.626 1.00 82.94 71 ILE A C 1
ATOM 564 O O . ILE A 1 71 ? -2.946 -6.427 1.503 1.00 82.94 71 ILE A O 1
ATOM 568 N N . PHE A 1 72 ? -4.825 -6.197 2.708 1.00 78.88 72 PHE A N 1
ATOM 569 C CA . PHE A 1 72 ? -4.232 -5.357 3.755 1.00 78.88 72 PHE A CA 1
ATOM 570 C C . PHE A 1 72 ? -3.637 -6.147 4.925 1.00 78.88 72 PHE A C 1
ATOM 572 O O . PHE A 1 72 ? -2.917 -5.578 5.750 1.00 78.88 72 PHE A O 1
ATOM 579 N N . ARG A 1 73 ? -3.920 -7.451 5.025 1.00 80.88 73 ARG A N 1
ATOM 580 C CA . ARG A 1 73 ? -3.317 -8.305 6.048 1.00 80.88 73 ARG A CA 1
ATOM 581 C C . ARG A 1 73 ? -1.797 -8.419 5.844 1.00 80.88 73 ARG A C 1
ATOM 583 O O . ARG A 1 73 ? -1.320 -8.471 4.710 1.00 80.88 73 ARG A O 1
ATOM 590 N N . PRO A 1 74 ? -1.010 -8.526 6.925 1.00 72.38 74 PRO A N 1
ATOM 591 C CA . PRO A 1 74 ? 0.423 -8.785 6.828 1.00 72.38 74 PRO A CA 1
ATOM 592 C C . PRO A 1 74 ? 0.675 -10.119 6.131 1.00 72.38 74 PRO A C 1
ATOM 594 O O . PRO A 1 74 ? 0.068 -11.125 6.496 1.00 72.38 74 PRO A O 1
ATOM 597 N N . GLY A 1 75 ? 1.570 -10.134 5.144 1.00 73.50 75 GLY A N 1
ATOM 598 C CA . GLY A 1 75 ? 1.777 -11.328 4.322 1.00 73.50 75 GLY A CA 1
ATOM 599 C C . GLY A 1 75 ? 0.593 -11.641 3.403 1.00 73.50 75 GLY A C 1
ATOM 600 O O . GLY A 1 75 ? 0.405 -12.798 3.037 1.00 73.50 75 GLY A O 1
ATOM 601 N N . GLY A 1 76 ? -0.216 -10.629 3.060 1.00 71.00 76 GLY A N 1
ATOM 602 C CA . GLY A 1 76 ? -1.137 -10.685 1.929 1.00 71.00 76 GLY A CA 1
ATOM 603 C C . GLY A 1 76 ? -0.417 -11.064 0.636 1.00 71.00 76 GLY A C 1
ATOM 604 O O . GLY A 1 76 ? 0.817 -11.076 0.571 1.00 71.00 76 GLY A O 1
ATOM 605 N N . ASP A 1 77 ? -1.196 -11.416 -0.382 1.00 73.31 77 ASP A N 1
ATOM 606 C CA . ASP A 1 77 ? -0.636 -11.910 -1.636 1.00 73.31 77 ASP A CA 1
ATOM 607 C C . ASP A 1 77 ? 0.333 -10.877 -2.216 1.00 73.31 77 ASP A C 1
ATOM 609 O O . ASP A 1 77 ? 0.023 -9.685 -2.299 1.00 73.31 77 ASP A O 1
ATOM 613 N N . ALA A 1 78 ? 1.532 -11.331 -2.587 1.00 74.81 78 ALA A N 1
ATOM 614 C CA . ALA A 1 78 ? 2.504 -10.457 -3.216 1.00 74.81 78 ALA A CA 1
ATOM 615 C C . ALA A 1 78 ? 1.876 -9.887 -4.487 1.00 74.81 78 ALA A C 1
ATOM 617 O O . ALA A 1 78 ? 1.444 -10.643 -5.363 1.00 74.81 78 ALA A O 1
ATOM 618 N N . THR A 1 79 ? 1.842 -8.558 -4.597 1.00 76.12 79 THR A N 1
ATOM 619 C CA . THR A 1 79 ? 1.500 -7.914 -5.861 1.00 76.12 79 THR A CA 1
ATOM 620 C C . THR A 1 79 ? 2.405 -8.523 -6.932 1.00 76.12 79 THR A C 1
ATOM 622 O O . THR A 1 79 ? 3.626 -8.532 -6.733 1.00 76.12 79 THR A O 1
ATOM 625 N N . PRO A 1 80 ? 1.854 -9.071 -8.033 1.00 80.75 80 PRO A N 1
ATOM 626 C CA . PRO A 1 80 ? 2.675 -9.616 -9.100 1.00 80.75 80 PRO A CA 1
ATOM 627 C C . PRO A 1 80 ? 3.717 -8.578 -9.508 1.00 80.75 80 PRO A C 1
ATOM 629 O O . PRO A 1 80 ? 3.382 -7.403 -9.677 1.00 80.75 80 PRO A O 1
ATOM 632 N N . TYR A 1 81 ? 4.976 -8.998 -9.636 1.00 79.25 81 TYR A N 1
ATOM 633 C CA . TYR A 1 81 ? 6.025 -8.110 -10.122 1.00 79.25 81 TYR A CA 1
ATOM 634 C C . TYR A 1 81 ? 5.613 -7.578 -11.497 1.00 79.25 81 TYR A C 1
ATOM 636 O O . TYR A 1 81 ? 5.511 -8.332 -12.463 1.00 79.25 81 TYR A O 1
ATOM 644 N N . ILE A 1 82 ? 5.365 -6.273 -11.577 1.00 80.06 82 ILE A N 1
ATOM 645 C CA . ILE A 1 82 ? 5.222 -5.579 -12.850 1.00 80.06 82 ILE A CA 1
ATOM 646 C C . ILE A 1 82 ? 6.632 -5.228 -13.316 1.00 80.06 82 ILE A C 1
ATOM 648 O O . ILE A 1 82 ? 7.348 -4.464 -12.667 1.00 80.06 82 ILE A O 1
ATOM 652 N N . GLU A 1 83 ? 7.047 -5.794 -14.450 1.00 82.38 83 GLU A N 1
ATOM 653 C CA . GLU A 1 83 ? 8.218 -5.294 -15.167 1.00 82.38 83 GLU A CA 1
ATOM 654 C C . GLU A 1 83 ? 7.880 -3.911 -15.735 1.00 82.38 83 GLU A C 1
ATOM 656 O O . GLU A 1 83 ? 7.245 -3.782 -16.783 1.00 82.38 83 GLU A O 1
ATOM 661 N N . HIS A 1 84 ? 8.314 -2.856 -15.045 1.00 78.56 84 HIS A N 1
ATOM 662 C CA . HIS A 1 84 ? 8.297 -1.504 -15.589 1.00 78.56 84 HIS A CA 1
ATOM 663 C C . HIS A 1 84 ? 9.374 -1.393 -16.674 1.00 78.56 84 HIS A C 1
ATOM 665 O O . HIS A 1 84 ? 10.525 -1.056 -16.396 1.00 78.56 84 HIS A O 1
ATOM 671 N N . ARG A 1 85 ? 9.018 -1.702 -17.924 1.00 79.69 85 ARG A N 1
ATOM 672 C CA . ARG A 1 85 ? 9.892 -1.436 -19.070 1.00 79.69 85 ARG A CA 1
ATOM 673 C C . ARG A 1 85 ? 9.818 0.042 -19.415 1.00 79.69 85 ARG A C 1
ATOM 675 O O . ARG A 1 85 ? 8.779 0.539 -19.833 1.00 79.69 85 ARG A O 1
ATOM 682 N N . ILE A 1 86 ? 10.932 0.737 -19.233 1.00 83.38 86 ILE A N 1
ATOM 683 C CA . ILE A 1 86 ? 11.124 2.057 -19.825 1.00 83.38 86 ILE A CA 1
ATOM 684 C C . ILE A 1 86 ? 11.446 1.814 -21.299 1.00 83.38 86 ILE A C 1
ATOM 686 O O . ILE A 1 86 ? 12.398 1.098 -21.609 1.00 83.38 86 ILE A O 1
ATOM 690 N N . GLU A 1 87 ? 10.648 2.376 -22.205 1.00 81.75 87 GLU A N 1
ATOM 691 C CA . GLU A 1 87 ? 10.905 2.315 -23.645 1.00 81.75 87 GLU A CA 1
ATOM 692 C C . GLU A 1 87 ? 12.122 3.183 -23.996 1.00 81.75 87 GLU A C 1
ATOM 694 O O . GLU A 1 87 ? 12.008 4.317 -24.447 1.00 81.75 87 GLU A O 1
ATOM 699 N N . THR A 1 88 ? 13.323 2.654 -23.776 1.00 83.19 88 THR A N 1
ATOM 700 C CA . THR A 1 88 ? 14.582 3.289 -24.192 1.00 83.19 88 THR A CA 1
ATOM 701 C C . THR A 1 88 ? 14.856 3.141 -25.691 1.00 83.19 88 THR A C 1
ATOM 703 O O . THR A 1 88 ? 15.813 3.724 -26.199 1.00 83.19 88 THR A O 1
ATOM 706 N N . GLY A 1 89 ? 14.032 2.390 -26.430 1.00 84.50 89 GLY 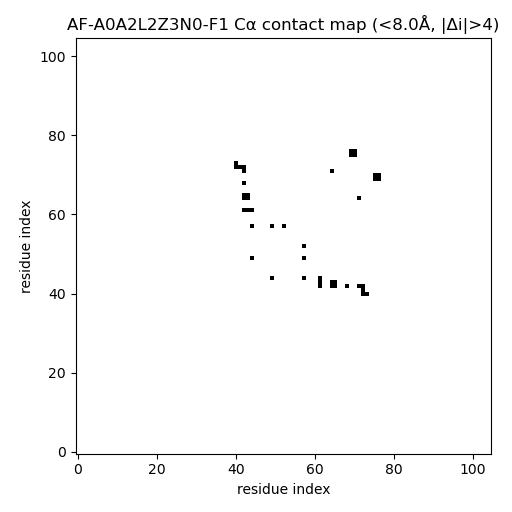A N 1
ATOM 707 C CA . GLY A 1 89 ? 14.272 2.093 -27.844 1.00 84.50 89 GLY A CA 1
ATOM 708 C C . GLY A 1 89 ? 15.667 1.491 -28.061 1.00 84.50 89 GLY A C 1
ATOM 709 O O . GLY A 1 89 ? 16.118 0.662 -27.277 1.00 84.50 89 GLY A O 1
ATOM 710 N N . ASN A 1 90 ? 16.373 1.945 -29.100 1.00 84.31 90 ASN A N 1
ATOM 711 C CA . ASN A 1 90 ? 17.773 1.581 -29.373 1.00 84.31 90 ASN A CA 1
ATOM 712 C C . ASN A 1 90 ? 18.795 2.503 -28.671 1.00 84.31 90 ASN A C 1
ATOM 714 O O . ASN A 1 90 ? 19.947 2.586 -29.104 1.00 84.31 90 ASN A O 1
ATOM 718 N N . ALA A 1 91 ? 18.404 3.235 -27.623 1.00 80.69 91 ALA A N 1
ATOM 719 C CA . ALA A 1 91 ? 19.339 4.094 -26.906 1.00 80.69 91 ALA A CA 1
ATOM 720 C C . ALA A 1 91 ? 20.383 3.249 -26.161 1.00 80.69 91 ALA A C 1
ATOM 722 O O . ALA A 1 91 ? 20.048 2.395 -25.338 1.00 80.69 91 ALA A O 1
ATOM 723 N N . ALA A 1 92 ? 21.662 3.506 -26.440 1.00 81.12 92 ALA A N 1
ATOM 724 C CA . ALA A 1 92 ? 22.753 2.918 -25.678 1.00 81.12 92 ALA A CA 1
ATOM 725 C C . ALA A 1 92 ? 22.679 3.385 -24.211 1.00 81.12 92 ALA A C 1
ATOM 727 O O . ALA A 1 92 ? 22.330 4.546 -23.965 1.00 81.12 92 ALA A O 1
ATOM 728 N N . PRO A 1 93 ? 23.033 2.530 -23.232 1.00 79.69 93 PRO A N 1
ATOM 729 C CA . PRO A 1 93 ? 23.203 2.969 -21.855 1.00 79.69 93 PRO A CA 1
ATOM 730 C C . PRO A 1 93 ? 24.137 4.178 -21.810 1.00 79.69 93 PRO A C 1
ATOM 732 O O . PRO A 1 93 ? 25.205 4.164 -22.427 1.00 79.69 93 PRO A O 1
ATOM 735 N N . VAL A 1 94 ? 23.744 5.222 -21.081 1.00 76.06 94 VAL A N 1
ATOM 736 C CA . VAL A 1 94 ? 24.608 6.384 -20.862 1.00 76.06 94 VAL A CA 1
ATOM 737 C C . VAL A 1 94 ? 25.760 5.945 -19.959 1.00 76.06 94 VAL A C 1
ATOM 739 O O . VAL A 1 94 ? 25.668 5.976 -18.737 1.00 76.06 94 VAL A O 1
ATOM 742 N N . ALA A 1 95 ? 26.846 5.490 -20.576 1.00 76.00 95 ALA A N 1
ATOM 743 C CA . ALA A 1 95 ? 28.109 5.207 -19.918 1.00 76.00 95 ALA A CA 1
ATOM 744 C C . ALA A 1 95 ? 28.999 6.449 -20.035 1.00 76.00 95 ALA A C 1
ATOM 746 O O . ALA A 1 95 ? 29.861 6.538 -20.907 1.00 76.00 95 ALA A O 1
ATOM 747 N N . SER A 1 96 ? 28.771 7.451 -19.186 1.00 73.62 96 SER A N 1
ATOM 748 C CA . SER A 1 96 ? 29.755 8.520 -19.009 1.00 73.62 96 SER A CA 1
ATOM 749 C C . SER A 1 96 ? 30.905 7.991 -18.158 1.00 73.62 96 SER A C 1
ATOM 751 O O . SER A 1 96 ? 30.668 7.419 -17.091 1.00 73.62 96 SER A O 1
ATOM 753 N N . ALA A 1 97 ? 32.148 8.199 -18.596 1.00 74.06 97 ALA A N 1
ATOM 754 C CA . ALA A 1 97 ? 33.295 7.974 -17.726 1.00 74.06 97 ALA A CA 1
ATOM 755 C C . ALA A 1 97 ? 33.140 8.834 -16.453 1.00 74.06 97 ALA A C 1
ATOM 757 O O . ALA A 1 97 ? 32.672 9.974 -16.555 1.00 74.06 97 ALA A O 1
ATOM 758 N N . PRO A 1 98 ? 33.519 8.326 -15.265 1.00 81.38 98 PRO A N 1
ATOM 759 C CA . PRO A 1 98 ? 33.575 9.150 -14.063 1.00 81.38 98 PRO A CA 1
ATOM 760 C C . PRO A 1 98 ? 34.409 10.408 -14.335 1.00 81.38 98 PRO A C 1
ATOM 762 O O . PRO A 1 98 ? 35.380 10.343 -15.096 1.00 81.38 98 PRO A O 1
ATOM 765 N N . TYR A 1 99 ? 34.062 11.540 -13.711 1.00 79.19 99 TYR A N 1
ATOM 766 C CA . TYR A 1 99 ? 34.885 12.748 -13.796 1.00 79.19 99 TYR A CA 1
ATOM 767 C C . TYR A 1 99 ? 36.339 12.401 -13.465 1.00 79.19 99 TYR A C 1
ATOM 769 O O . TYR A 1 99 ? 36.644 11.856 -12.402 1.00 79.19 99 TYR A O 1
ATOM 777 N N . ARG A 1 100 ? 37.242 12.687 -14.405 1.00 78.06 100 ARG A N 1
ATOM 778 C CA . ARG A 1 100 ? 38.669 12.442 -14.231 1.00 78.06 100 ARG A CA 1
ATOM 779 C C . ARG A 1 100 ? 39.203 13.471 -13.241 1.00 78.06 100 ARG A C 1
ATOM 781 O O . ARG A 1 100 ? 39.398 14.626 -13.603 1.00 78.06 100 ARG A O 1
ATOM 788 N N . LEU A 1 101 ? 39.449 13.049 -12.006 1.00 75.19 101 LEU A N 1
ATOM 789 C CA . LEU A 1 101 ? 40.253 13.831 -11.075 1.00 75.19 101 LEU A CA 1
ATOM 790 C C . LEU A 1 101 ? 41.708 13.743 -11.549 1.00 75.19 101 LEU A C 1
ATOM 792 O O . LEU A 1 101 ? 42.324 12.677 -11.497 1.00 75.19 101 LEU A O 1
ATOM 796 N N . SER A 1 102 ? 42.245 14.838 -12.084 1.00 78.44 102 SER A N 1
ATOM 797 C CA . SER A 1 102 ? 43.693 14.983 -12.230 1.00 78.44 102 SER A CA 1
ATOM 798 C C . SER A 1 102 ? 44.311 15.033 -10.829 1.00 78.44 102 SER A C 1
ATOM 800 O O . SER A 1 102 ? 43.766 15.742 -9.979 1.00 78.44 102 SER A O 1
ATOM 802 N N . PRO A 1 103 ? 45.413 14.309 -10.561 1.00 73.38 103 PRO A N 1
ATOM 803 C CA . PRO A 1 103 ? 46.118 14.435 -9.292 1.00 73.38 103 PRO A CA 1
ATOM 804 C C . PRO A 1 103 ? 46.483 15.901 -9.060 1.00 73.38 103 PRO A C 1
ATOM 806 O O . PRO A 1 103 ? 47.028 16.544 -9.959 1.00 73.38 103 PRO A O 1
ATOM 809 N N . ALA A 1 104 ? 46.152 16.425 -7.881 1.00 72.56 104 ALA A N 1
ATOM 810 C CA . ALA A 1 104 ? 46.655 17.719 -7.450 1.00 72.56 104 ALA A CA 1
ATOM 811 C C . ALA A 1 104 ? 48.174 17.588 -7.259 1.00 72.56 104 ALA A C 1
ATOM 813 O O . ALA A 1 104 ? 48.619 16.726 -6.500 1.00 72.56 104 ALA A O 1
ATOM 814 N N . THR A 1 105 ? 48.942 18.372 -8.016 1.00 68.00 105 THR A N 1
ATOM 815 C CA . THR A 1 105 ? 50.386 18.571 -7.811 1.00 68.00 105 THR A CA 1
ATOM 816 C C . THR A 1 105 ? 50.651 19.406 -6.578 1.00 68.00 105 THR A C 1
ATOM 818 O O . THR A 1 105 ? 49.902 20.394 -6.402 1.00 68.00 105 THR A O 1
#

Sequence (105 aa):
PEAEDPFSEVTNNATPAESFPLQREVTEQFADSVETSKAKNSTFLQPHEGKNLNSNQRRQLNALLNDYEHIFRPGGDATPYIEHRIETGNAAPVASAPYRLSPAT

pLDDT: mean 70.74, std 18.13, range [42.88, 97.5]

Secondary structure (DSS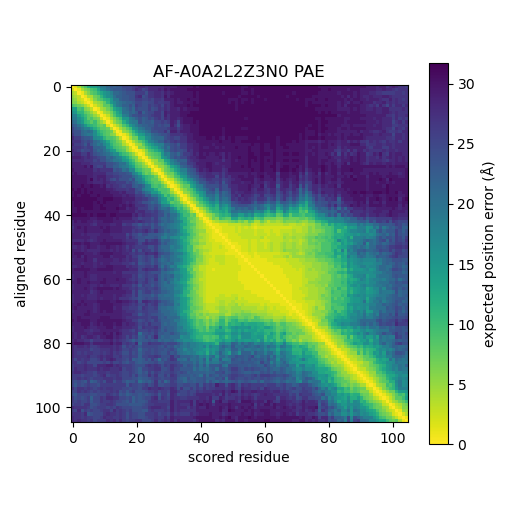P, 8-state):
-----S---------------------SS--S----------SS--TTS-TTS-HHHHHHHHHHHHHTHHHHSTTPPPPP--------TTPPP--PPPP--PPP-

Foldseek 3Di:
DDDDDPDDDDDDDDDDPPPPPPPPPDDPDPPPDPPVVVPPLDLADDPPPPPVDDPVRNVVSSVVSVVVVLCSPVVRDPDPDDPPDDCPDPDDPPDDDPPDDDDDD